Protein AF-A0A4Y8WRZ3-F1 (afdb_monomer)

Mean predicted aligned error: 22.41 Å

Sequence (131 aa):
MTGEERIHKMERNPLHPFSTPEGYFESFKDRLMARIAEEEVQVIPQKPKPLDVLRPYLYIAAAIVGLVLVLNLVPNLFDKGIESTGIELRAEDMSKDQFEQFLLDDTTEDYWGTVLLEDMDNEKNIISSSR

Solvent-accessible surface area (backbone atoms only — not comparable to full-atom values): 8567 Å² total; per-residue (Å²): 139,76,91,76,73,80,79,80,67,86,69,87,48,88,89,56,86,84,72,81,65,87,67,52,71,77,54,41,59,59,55,51,52,52,50,52,54,52,55,64,66,66,63,64,80,74,76,76,54,82,69,66,68,46,60,65,51,54,55,54,52,50,51,52,53,50,50,53,47,48,69,62,48,47,62,74,55,48,79,76,68,69,83,87,79,81,85,83,88,57,83,82,78,57,50,70,70,59,51,51,51,54,56,49,66,76,66,70,69,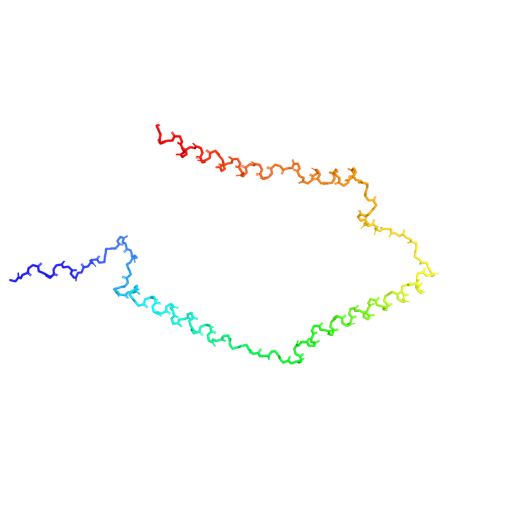75,63,70,60,55,63,54,48,58,55,57,57,56,57,54,60,64,63,63,75,76,114

Foldseek 3Di:
DDPPPPPPDPDPDVVDVDDDDPCPVVCVVVVVVVVVVVVVVVPPPPP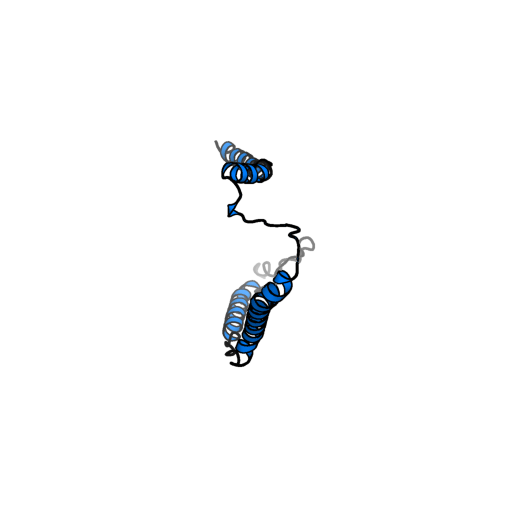PDPVVVCVVVVVVVVVVVVVVCCVVVVVVVPVVDDDDPDDDPDPVPQDPVNVVVVVCVVPPDDPVVVVVVVVVVVVVVVVVVPD

Radius of gyration: 35.41 Å; Cα contacts (8 Å, |Δi|>4): 3; chains: 1; bounding box: 54×32×111 Å

Organism: NCBI:txid28114

pLDDT: mean 70.85, std 15.0, range [41.53, 96.19]

Structure (mmCIF, N/CA/C/O backbone):
data_AF-A0A4Y8WRZ3-F1
#
_entry.id   AF-A0A4Y8WRZ3-F1
#
loop_
_atom_site.group_PDB
_atom_site.id
_atom_site.type_symbol
_atom_site.label_atom_id
_atom_site.label_alt_id
_atom_site.label_comp_id
_atom_site.label_asym_id
_atom_site.label_entity_id
_atom_site.label_seq_id
_atom_site.pdbx_PDB_ins_code
_atom_site.Cartn_x
_atom_site.Cartn_y
_atom_site.Cartn_z
_atom_site.occupancy
_atom_site.B_iso_or_equiv
_atom_site.auth_seq_id
_atom_site.auth_comp_id
_atom_site.auth_asym_id
_atom_site.auth_atom_id
_atom_site.pdbx_PDB_model_num
ATOM 1 N N . MET A 1 1 ? -17.211 3.274 69.938 1.00 41.53 1 MET A N 1
ATOM 2 C CA . MET A 1 1 ? -17.282 3.537 68.486 1.00 41.53 1 MET A CA 1
ATOM 3 C C . MET A 1 1 ? -15.919 3.189 67.919 1.00 41.53 1 MET A C 1
ATOM 5 O O . MET A 1 1 ? -14.932 3.802 68.302 1.00 41.53 1 MET A O 1
ATOM 9 N N . THR A 1 2 ? -15.869 2.059 67.222 1.00 49.47 2 THR A N 1
ATOM 10 C CA . THR A 1 2 ? -14.691 1.226 66.933 1.00 49.47 2 THR A CA 1
ATOM 11 C C . THR A 1 2 ? -13.926 1.748 65.712 1.00 49.47 2 THR A C 1
ATOM 13 O O . THR A 1 2 ? -14.534 2.245 64.772 1.00 49.47 2 THR A O 1
ATOM 16 N N . GLY A 1 3 ? -12.593 1.652 65.731 1.00 55.44 3 GLY A N 1
ATOM 17 C CA . GLY A 1 3 ? -11.663 2.263 64.767 1.00 55.44 3 GLY A CA 1
ATOM 18 C C . GLY A 1 3 ? -11.626 1.662 63.355 1.00 55.44 3 GLY A C 1
ATOM 19 O O . GLY A 1 3 ? -10.593 1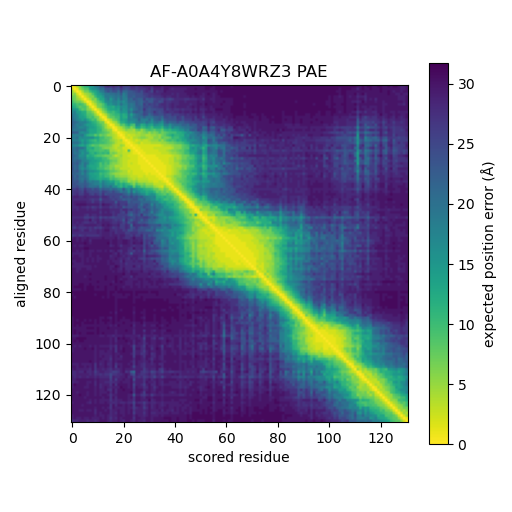.763 62.699 1.00 55.44 3 GLY A O 1
ATOM 20 N N . GLU A 1 4 ? -12.717 1.062 62.883 1.00 57.06 4 GLU A N 1
ATOM 21 C CA . GLU A 1 4 ? -12.784 0.336 61.603 1.00 57.06 4 GLU A CA 1
ATOM 22 C C . GLU A 1 4 ? -13.318 1.185 60.433 1.00 57.06 4 GLU A C 1
ATOM 24 O O . GLU A 1 4 ? -13.252 0.770 59.283 1.00 57.06 4 GLU A O 1
ATOM 29 N N . GLU A 1 5 ? -13.764 2.421 60.677 1.00 57.84 5 GLU A N 1
ATOM 30 C CA . GLU A 1 5 ? -14.276 3.318 59.622 1.00 57.84 5 GLU A CA 1
ATOM 31 C C . GLU A 1 5 ? -13.186 4.088 58.852 1.00 57.84 5 GLU A C 1
ATOM 33 O O . GLU A 1 5 ? -13.471 4.833 57.915 1.00 57.84 5 GLU A O 1
ATOM 38 N N . ARG A 1 6 ? -11.911 3.947 59.235 1.00 53.97 6 ARG A N 1
ATOM 39 C CA . ARG A 1 6 ? -10.830 4.825 58.748 1.00 53.97 6 ARG A CA 1
ATOM 40 C C . ARG A 1 6 ? -10.218 4.422 57.405 1.00 53.97 6 ARG A C 1
ATOM 42 O O . ARG A 1 6 ? -9.317 5.114 56.943 1.00 53.97 6 ARG A O 1
ATOM 49 N N . ILE A 1 7 ? -10.684 3.341 56.778 1.00 58.56 7 ILE A N 1
ATOM 50 C CA . ILE A 1 7 ? -10.116 2.845 55.509 1.00 58.56 7 ILE A CA 1
ATOM 51 C C . ILE A 1 7 ? -10.960 3.246 54.287 1.00 58.56 7 ILE A C 1
ATOM 53 O O . ILE A 1 7 ? -10.588 2.948 53.160 1.00 58.56 7 ILE A O 1
ATOM 57 N N . HIS A 1 8 ? -12.074 3.965 54.465 1.00 52.66 8 HIS A N 1
ATOM 58 C CA . HIS A 1 8 ? -13.018 4.219 53.370 1.00 52.66 8 HIS A CA 1
ATOM 59 C C . HIS A 1 8 ? -13.043 5.673 52.876 1.00 52.66 8 HIS A C 1
ATOM 61 O O . HIS A 1 8 ? -14.105 6.261 52.677 1.00 52.66 8 HIS A O 1
ATOM 67 N N . LYS A 1 9 ? -11.873 6.280 52.657 1.00 55.62 9 LYS A N 1
ATOM 68 C CA . LYS A 1 9 ? -11.737 7.417 51.731 1.00 55.62 9 LYS A CA 1
ATOM 69 C C . LYS A 1 9 ? -10.262 7.700 51.482 1.00 55.62 9 LYS A C 1
ATOM 71 O O . LYS A 1 9 ? -9.629 8.421 52.245 1.00 55.62 9 LYS A O 1
ATOM 76 N N . MET A 1 10 ? -9.712 7.148 50.403 1.00 56.00 10 MET A N 1
ATOM 77 C CA . MET A 1 10 ? -8.495 7.720 49.834 1.00 56.00 10 MET A CA 1
ATOM 78 C C . MET A 1 10 ? -8.866 9.111 49.325 1.00 56.00 10 MET A C 1
ATOM 80 O O . MET A 1 10 ? -9.595 9.291 48.350 1.00 56.00 10 MET A O 1
ATOM 84 N N . GLU A 1 11 ? -8.460 10.091 50.114 1.00 57.22 11 GLU A N 1
ATOM 85 C CA . GLU A 1 11 ? -8.525 11.515 49.860 1.00 57.22 11 GLU A CA 1
ATOM 86 C C . GLU A 1 11 ? -8.067 11.792 48.421 1.00 57.22 11 GLU A C 1
ATOM 88 O O . GLU A 1 11 ? -6.966 11.400 48.033 1.00 57.22 11 GLU A O 1
ATOM 93 N N . ARG A 1 12 ? -8.932 12.412 47.599 1.00 60.50 12 ARG A N 1
ATOM 94 C CA . ARG A 1 12 ? -8.563 12.890 46.257 1.00 60.50 12 ARG A CA 1
ATOM 95 C C . ARG A 1 12 ? -7.467 13.941 46.422 1.00 60.50 12 ARG A C 1
ATOM 97 O O . ARG A 1 12 ? -7.765 15.124 46.558 1.00 60.50 12 ARG A O 1
ATOM 104 N N . ASN A 1 13 ? -6.217 13.493 46.461 1.00 57.84 13 ASN A N 1
ATOM 105 C CA . ASN A 1 13 ? -5.055 14.349 46.586 1.00 57.84 13 ASN A CA 1
ATOM 106 C C . ASN A 1 13 ? -4.888 15.118 45.260 1.00 57.84 13 ASN A C 1
ATOM 108 O O . ASN A 1 13 ? -4.666 14.480 44.228 1.00 57.84 13 ASN A O 1
ATOM 112 N N . PRO A 1 14 ? -4.990 16.460 45.246 1.00 61.78 14 PRO A N 1
ATOM 113 C CA . PRO A 1 14 ? -4.868 17.262 44.025 1.00 61.78 14 PRO A CA 1
ATOM 114 C C . PRO A 1 14 ? -3.498 17.135 43.338 1.00 61.78 14 PRO A C 1
ATOM 116 O O . PRO A 1 14 ? -3.353 17.570 42.199 1.00 61.78 14 PRO A O 1
ATOM 119 N N . LEU A 1 15 ? -2.508 16.523 43.998 1.00 60.69 15 LEU A N 1
ATOM 120 C CA . LEU A 1 15 ? -1.187 16.248 43.433 1.00 60.69 15 LEU A CA 1
ATOM 121 C C . LEU A 1 15 ? -1.169 15.050 42.467 1.00 60.69 15 LEU A C 1
ATOM 123 O O . LEU A 1 15 ? -0.297 15.012 41.607 1.00 60.69 15 LEU A O 1
ATOM 127 N N . HIS A 1 16 ? -2.121 14.110 42.552 1.00 62.09 16 HIS A N 1
ATOM 128 C CA . HIS A 1 16 ? -2.217 12.943 41.660 1.00 62.09 16 HIS A CA 1
ATOM 129 C C . HIS A 1 16 ? -3.619 12.856 41.019 1.00 62.09 16 HIS A C 1
ATOM 131 O O . HIS A 1 16 ? -4.511 12.198 41.556 1.00 62.09 16 HIS A O 1
ATOM 137 N N . PRO A 1 17 ? -3.835 13.494 39.851 1.00 73.19 17 PRO A N 1
ATOM 138 C CA . PRO A 1 17 ? -5.135 13.519 39.170 1.00 73.19 17 PRO A CA 1
ATOM 139 C C . PRO A 1 17 ? -5.518 12.187 38.499 1.00 73.19 17 PRO A C 1
ATOM 141 O O . PRO A 1 17 ? -6.637 12.051 38.007 1.00 73.19 17 PRO A O 1
ATOM 144 N N . PHE A 1 18 ? -4.620 11.199 38.482 1.00 73.50 18 PHE A N 1
ATOM 145 C CA . PHE A 1 18 ? -4.853 9.884 37.893 1.00 73.50 18 PHE A CA 1
ATOM 146 C C . PHE A 1 18 ? -5.151 8.864 38.990 1.00 73.50 18 PHE A C 1
ATOM 148 O O . PHE A 1 18 ? -4.256 8.185 39.486 1.00 73.50 18 PHE A O 1
ATOM 155 N N . SER A 1 19 ? -6.420 8.761 39.375 1.00 75.31 19 SER A N 1
ATOM 156 C CA . SER A 1 19 ? -6.902 7.639 40.179 1.00 75.31 19 SER A CA 1
ATOM 157 C C . SER A 1 19 ? -7.977 6.905 39.396 1.00 75.31 19 SER A C 1
ATOM 159 O O . SER A 1 19 ? -8.904 7.526 38.869 1.00 75.31 19 SER A O 1
ATOM 161 N N . THR A 1 20 ? -7.827 5.589 39.259 1.00 81.25 20 THR A N 1
ATOM 162 C CA . THR A 1 20 ? -8.822 4.773 38.567 1.00 81.25 20 THR A CA 1
ATOM 163 C C . THR A 1 20 ? -10.072 4.621 39.428 1.00 81.25 20 THR A C 1
ATOM 165 O O . THR A 1 20 ? -9.945 4.462 40.643 1.00 81.25 20 THR A O 1
ATOM 168 N N . PRO A 1 21 ? -11.274 4.615 38.827 1.00 84.88 21 PRO A N 1
ATOM 169 C CA . PRO A 1 21 ? -12.495 4.295 39.554 1.00 84.88 21 PRO A CA 1
ATOM 170 C C . PRO A 1 21 ? -12.404 2.935 40.257 1.00 84.88 21 PRO A C 1
ATOM 172 O O . PRO A 1 21 ? -11.767 2.004 39.755 1.00 84.88 21 PRO A O 1
ATOM 175 N N . GLU A 1 22 ? -13.074 2.820 41.402 1.00 83.69 22 GLU A N 1
ATOM 176 C CA . GLU A 1 22 ? -13.196 1.564 42.144 1.00 83.69 22 GLU A CA 1
ATOM 177 C C . GLU A 1 22 ? -13.816 0.475 41.247 1.00 83.69 22 GLU A C 1
ATOM 179 O O . GLU A 1 22 ? -14.766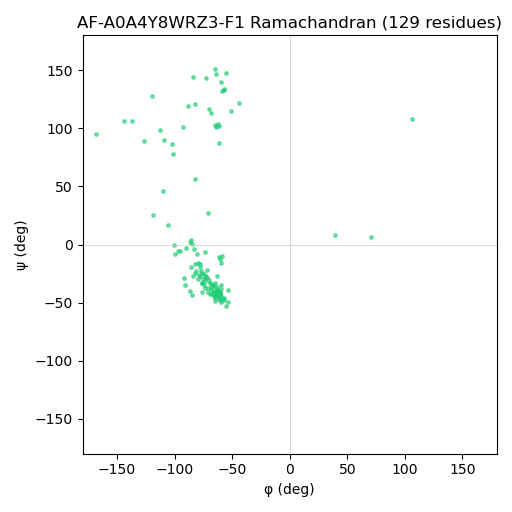 0.737 40.506 1.00 83.69 22 GLU A O 1
ATOM 184 N N . GLY A 1 23 ? -13.225 -0.724 41.229 1.00 85.75 23 GLY A N 1
ATOM 185 C CA . GLY A 1 23 ? -13.698 -1.848 40.407 1.00 85.75 23 GLY A CA 1
ATOM 186 C C . GLY A 1 23 ? -13.495 -1.717 38.883 1.00 85.75 23 GLY A C 1
ATOM 187 O O . GLY A 1 23 ? -13.956 -2.582 38.130 1.00 85.75 23 GLY A O 1
ATOM 188 N N . TYR A 1 24 ? -12.794 -0.685 38.378 1.00 88.38 24 TYR A N 1
ATOM 189 C CA . TYR A 1 24 ? -12.567 -0.507 36.928 1.00 88.38 24 TYR A CA 1
ATOM 190 C C . TYR A 1 24 ? -11.873 -1.717 36.282 1.00 88.38 24 TYR A C 1
ATOM 192 O O . TYR A 1 24 ? -12.296 -2.184 35.218 1.00 88.38 24 TYR A O 1
ATOM 200 N N . PHE A 1 25 ? -10.822 -2.222 36.935 1.00 92.62 25 PHE A N 1
ATOM 201 C CA . PHE A 1 25 ? -10.021 -3.344 36.444 1.00 92.62 25 PHE A CA 1
ATOM 202 C C . PHE A 1 25 ? -10.690 -4.704 36.655 1.00 92.62 25 PHE A C 1
ATOM 204 O O . PHE A 1 25 ? -10.466 -5.603 35.848 1.00 92.62 25 PHE A O 1
ATOM 211 N N . GLU A 1 26 ? -11.551 -4.840 37.668 1.00 90.44 26 GLU A N 1
ATOM 212 C CA . GLU A 1 26 ? -12.280 -6.085 37.952 1.00 90.44 26 GLU A CA 1
ATOM 213 C C . GLU A 1 26 ? -13.172 -6.487 36.772 1.00 90.44 26 GLU A C 1
ATOM 215 O O . GLU A 1 26 ? -13.185 -7.640 36.360 1.00 90.44 26 GLU A O 1
ATOM 220 N N . SER A 1 27 ? -13.841 -5.508 36.158 1.00 90.12 27 SER A N 1
ATOM 221 C CA . SER A 1 27 ? -14.737 -5.706 35.010 1.00 90.12 27 SER A CA 1
ATOM 222 C C . SER A 1 27 ? -14.080 -5.432 33.647 1.00 90.12 27 SER A C 1
ATOM 224 O O . SER A 1 27 ? -14.698 -5.635 32.600 1.00 90.12 27 SER A O 1
ATOM 226 N N . PHE A 1 28 ? -12.831 -4.949 33.620 1.00 93.19 28 PHE A N 1
ATOM 227 C CA . PHE A 1 28 ? -12.115 -4.635 32.376 1.00 93.19 28 PHE A CA 1
ATOM 228 C C . PHE A 1 28 ? -11.843 -5.883 31.537 1.00 93.19 28 PHE A C 1
ATOM 230 O O . PHE A 1 28 ? -12.081 -5.865 30.329 1.00 93.19 28 PHE A O 1
ATOM 237 N N . LYS A 1 29 ? -11.387 -6.963 32.180 1.00 93.00 29 LYS A N 1
ATOM 238 C CA . LYS A 1 29 ? -11.089 -8.237 31.515 1.00 93.00 29 LYS A CA 1
ATOM 239 C C . LYS A 1 29 ? -12.316 -8.773 30.775 1.00 93.00 29 LYS A C 1
ATOM 241 O O . LYS A 1 29 ? -12.208 -9.120 29.603 1.00 93.00 29 LYS A O 1
ATOM 246 N N . ASP A 1 30 ? -13.472 -8.784 31.431 1.00 93.00 30 ASP A N 1
ATOM 247 C CA . ASP A 1 30 ? -14.707 -9.319 30.852 1.00 93.00 30 ASP A CA 1
ATOM 248 C C . ASP A 1 30 ? -15.188 -8.471 29.672 1.00 93.00 30 ASP A C 1
ATOM 250 O O . ASP A 1 30 ? -15.545 -9.011 28.627 1.00 93.00 30 ASP A O 1
ATOM 254 N N . ARG A 1 31 ? -15.107 -7.136 29.784 1.00 92.19 31 ARG A N 1
ATOM 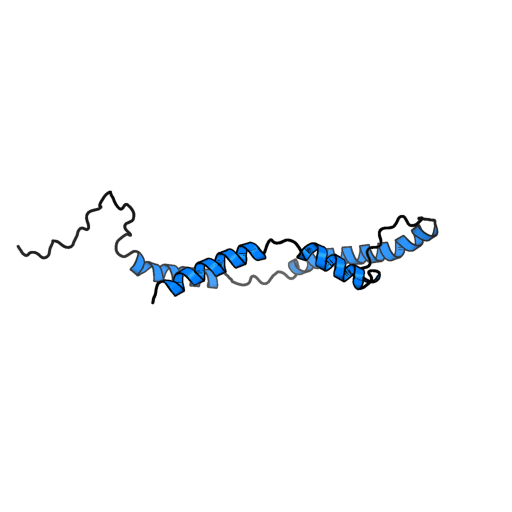255 C CA . ARG A 1 31 ? -15.410 -6.225 28.665 1.00 92.19 31 ARG A CA 1
ATOM 256 C C . ARG A 1 31 ? -14.467 -6.417 27.480 1.00 92.19 31 ARG A C 1
ATOM 258 O O . ARG A 1 31 ? -14.910 -6.325 26.339 1.00 92.19 31 ARG A O 1
ATOM 265 N N . LEU A 1 32 ? -13.177 -6.634 27.739 1.00 93.44 32 LEU A N 1
ATOM 266 C CA . LEU A 1 32 ? -12.186 -6.872 26.691 1.00 93.44 32 LEU A CA 1
ATOM 267 C C . LEU A 1 32 ? -12.484 -8.182 25.956 1.00 93.44 32 LEU A C 1
ATOM 269 O O . LEU A 1 32 ? -12.556 -8.187 24.732 1.00 93.44 32 LEU A O 1
ATOM 273 N N . MET A 1 33 ? -12.719 -9.265 26.699 1.00 92.50 33 MET A N 1
ATOM 274 C CA . MET A 1 33 ? -13.026 -10.576 26.119 1.00 92.50 33 MET A CA 1
ATOM 275 C C . MET A 1 33 ? -14.348 -10.574 25.348 1.00 92.50 33 MET A C 1
ATOM 277 O O . MET A 1 33 ? -14.421 -11.155 24.270 1.00 92.50 33 MET A O 1
ATOM 281 N N . ALA A 1 34 ? -15.367 -9.872 25.852 1.00 91.31 34 ALA A N 1
ATOM 282 C CA . ALA A 1 34 ? -16.637 -9.711 25.149 1.00 91.31 34 ALA A CA 1
ATOM 283 C C . ALA A 1 34 ? -16.464 -9.004 23.795 1.00 91.31 34 ALA A C 1
ATOM 285 O O . ALA A 1 34 ? -17.038 -9.445 22.806 1.00 91.31 34 ALA A O 1
ATOM 286 N N . ARG A 1 35 ? -15.633 -7.952 23.731 1.00 88.00 35 ARG A N 1
ATOM 287 C CA . ARG A 1 35 ? -15.351 -7.227 22.480 1.00 88.00 35 ARG A CA 1
ATOM 288 C C . ARG A 1 35 ? -14.579 -8.066 21.470 1.00 88.00 35 ARG A C 1
ATOM 290 O O . ARG A 1 35 ? -14.923 -8.035 20.298 1.00 88.00 35 ARG A O 1
ATOM 297 N N . ILE A 1 36 ? -13.572 -8.817 21.921 1.00 89.12 36 ILE A N 1
ATOM 298 C CA . ILE A 1 36 ? -12.804 -9.716 21.045 1.00 89.12 36 ILE A CA 1
ATOM 299 C C . ILE A 1 36 ? -13.740 -10.770 20.436 1.00 89.12 36 ILE A C 1
ATOM 301 O O . ILE A 1 36 ? -13.756 -10.951 19.223 1.00 89.12 36 ILE A O 1
ATOM 305 N N . ALA A 1 37 ? -14.579 -11.404 21.261 1.00 84.44 37 ALA A N 1
ATOM 306 C CA . ALA A 1 37 ? -15.547 -12.393 20.789 1.00 84.44 37 ALA A CA 1
ATOM 307 C C . ALA A 1 37 ? -16.596 -11.789 19.834 1.00 84.44 37 ALA A C 1
ATOM 309 O O . ALA A 1 37 ? -16.983 -12.422 18.856 1.00 84.44 37 ALA A O 1
ATOM 310 N N . GLU A 1 38 ? -17.054 -10.561 20.088 1.00 78.75 38 GLU A N 1
ATOM 311 C CA . GLU A 1 38 ? -17.987 -9.847 19.210 1.00 78.75 38 GLU A CA 1
ATOM 312 C C . GLU A 1 38 ? -17.353 -9.474 17.858 1.00 78.75 38 GLU A C 1
ATOM 314 O O . GLU A 1 38 ? -18.019 -9.544 16.824 1.00 78.75 38 GLU A O 1
ATOM 319 N N . GLU A 1 39 ? -16.069 -9.114 17.839 1.00 73.00 39 GLU A N 1
ATOM 320 C CA . GLU A 1 39 ? -15.326 -8.795 16.616 1.00 73.00 39 GLU A CA 1
ATOM 321 C C . GLU A 1 39 ? -15.058 -10.050 15.768 1.00 73.00 39 GLU A C 1
ATOM 323 O O . GLU A 1 39 ? -15.274 -10.021 14.556 1.00 73.00 39 GLU A O 1
ATOM 328 N N . GLU A 1 40 ? -14.712 -11.181 16.393 1.00 65.19 40 GLU A N 1
ATOM 329 C CA . GLU A 1 40 ? -14.550 -12.475 15.708 1.00 65.19 40 GLU A CA 1
ATOM 330 C C . GLU A 1 40 ? -15.861 -12.974 15.074 1.00 65.19 40 GLU A C 1
ATOM 332 O O . GLU A 1 40 ? -15.854 -13.527 13.972 1.00 65.19 40 GLU A O 1
ATOM 337 N N . VAL A 1 41 ? -17.004 -12.737 15.727 1.00 60.97 41 VAL A N 1
ATOM 338 C CA . VAL A 1 41 ? -18.331 -13.135 15.218 1.00 60.97 41 VAL A CA 1
ATOM 339 C C . VAL A 1 41 ? -18.807 -12.234 14.069 1.00 60.97 41 VAL A C 1
ATOM 341 O O . VAL A 1 41 ? -19.580 -12.680 13.218 1.00 60.97 41 VAL A O 1
ATOM 344 N N . GLN A 1 42 ? -18.328 -10.989 13.987 1.00 59.78 42 GLN A N 1
ATOM 345 C CA . GLN A 1 42 ? -18.678 -10.059 12.905 1.00 59.78 42 GLN A CA 1
ATOM 346 C C . GLN A 1 42 ? -17.891 -10.282 11.608 1.00 59.78 42 GLN A C 1
ATOM 348 O O . GLN A 1 42 ? -18.278 -9.754 10.561 1.00 59.78 42 GLN A O 1
ATOM 353 N N . VAL A 1 43 ? -16.871 -11.144 11.614 1.00 59.50 43 VAL A N 1
ATOM 354 C CA . VAL A 1 43 ? -16.232 -11.641 10.388 1.00 59.50 43 VAL A CA 1
ATOM 355 C C . VAL A 1 43 ? -17.053 -12.796 9.809 1.00 59.50 43 VAL A C 1
ATOM 357 O O . VAL A 1 43 ? -16.558 -13.899 9.597 1.00 59.50 43 VAL A O 1
ATOM 360 N N . ILE A 1 44 ? -18.338 -12.569 9.526 1.00 60.97 44 ILE A N 1
ATOM 361 C CA . ILE A 1 44 ? -19.063 -13.465 8.623 1.00 60.97 44 ILE A CA 1
ATOM 362 C C . ILE A 1 44 ? -18.441 -13.223 7.244 1.00 60.97 44 ILE A C 1
ATOM 364 O O . ILE A 1 44 ? -18.585 -12.114 6.716 1.00 60.97 44 ILE A O 1
ATOM 368 N N . PRO A 1 45 ? -17.738 -14.199 6.639 1.00 61.28 45 PRO A N 1
ATOM 369 C CA . PRO A 1 45 ? -17.173 -14.015 5.317 1.00 61.28 45 PRO A CA 1
ATOM 370 C C . PRO A 1 45 ? -18.338 -13.838 4.348 1.00 61.28 45 PRO A C 1
ATOM 372 O O . PRO A 1 45 ? -19.003 -14.800 3.955 1.00 61.28 45 PRO A O 1
ATOM 375 N N . GLN A 1 46 ? -18.623 -12.593 3.969 1.00 63.47 46 GLN A N 1
ATOM 376 C CA . GLN A 1 46 ? -19.515 -12.331 2.856 1.00 63.47 46 GLN A CA 1
ATOM 377 C C . GLN A 1 46 ? -18.839 -12.933 1.634 1.00 63.47 46 GLN A C 1
ATOM 379 O O . GLN A 1 46 ? -17.839 -12.409 1.145 1.00 63.47 46 GLN A O 1
ATOM 384 N N . LYS A 1 47 ? -19.344 -14.089 1.191 1.00 66.12 47 LYS A N 1
ATOM 385 C CA . LYS A 1 47 ? -18.853 -14.771 -0.003 1.00 66.12 47 LYS A CA 1
ATOM 386 C C . LYS A 1 47 ? -18.829 -13.730 -1.126 1.00 66.12 47 LYS A C 1
ATOM 388 O O . LYS A 1 47 ? -19.904 -13.224 -1.469 1.00 66.12 47 LYS A O 1
ATOM 393 N N . PRO A 1 48 ? -17.647 -13.365 -1.659 1.00 68.50 48 PRO A N 1
ATOM 394 C CA . PRO A 1 48 ? -17.574 -12.346 -2.690 1.00 68.50 48 PRO A CA 1
ATOM 395 C C . PRO A 1 48 ? -18.462 -12.795 -3.845 1.00 68.50 48 PRO A C 1
ATOM 397 O O . PRO A 1 48 ? -18.466 -13.973 -4.227 1.00 68.50 48 PRO A O 1
ATOM 400 N N . LYS A 1 49 ? -19.280 -11.877 -4.363 1.00 80.75 49 LYS A N 1
ATOM 401 C CA . LYS A 1 49 ? -20.150 -12.194 -5.493 1.00 80.75 49 LYS A CA 1
ATOM 402 C C . LYS A 1 49 ? -19.240 -12.623 -6.651 1.00 80.75 49 LYS A C 1
ATOM 404 O O . LYS A 1 49 ? -18.214 -11.983 -6.871 1.00 80.75 49 LYS A O 1
ATOM 409 N N . PRO A 1 50 ? -19.596 -13.650 -7.439 1.00 76.81 50 PRO A N 1
ATOM 410 C CA . PRO A 1 50 ? -18.769 -14.091 -8.569 1.00 76.81 50 PRO A CA 1
ATOM 411 C C . PRO A 1 50 ? -18.565 -12.995 -9.638 1.00 76.81 50 PRO A C 1
ATOM 413 O O . PRO A 1 50 ? -17.701 -13.116 -10.495 1.00 76.81 50 PRO A O 1
ATOM 416 N N . LEU A 1 51 ? -19.328 -11.899 -9.578 1.00 72.25 51 LEU A N 1
ATOM 417 C CA . LEU A 1 51 ? -19.130 -10.705 -10.403 1.00 72.25 51 LEU A CA 1
ATOM 418 C C . LEU A 1 51 ? -18.001 -9.790 -9.894 1.00 72.25 51 LEU A C 1
ATOM 420 O O . LEU A 1 51 ? -17.395 -9.074 -10.688 1.00 72.25 51 LEU A O 1
ATOM 424 N N . ASP A 1 52 ? -17.681 -9.814 -8.598 1.00 80.81 52 ASP A N 1
ATOM 425 C CA . ASP A 1 52 ? -16.626 -8.975 -8.015 1.00 80.81 52 ASP A CA 1
ATOM 426 C C . ASP A 1 52 ? -15.224 -9.513 -8.333 1.00 80.81 52 ASP A C 1
ATOM 428 O O . ASP A 1 52 ? -14.279 -8.734 -8.442 1.00 80.81 52 ASP A O 1
ATOM 432 N N . VAL A 1 53 ? -15.102 -10.819 -8.601 1.00 76.56 53 VAL A N 1
ATOM 433 C CA . VAL A 1 53 ? -13.842 -11.446 -9.039 1.00 76.56 53 VAL A CA 1
ATOM 434 C C . VAL A 1 53 ? -13.519 -11.205 -10.518 1.00 76.56 53 VAL A C 1
ATOM 436 O O . VAL A 1 53 ? -12.371 -11.356 -10.924 1.00 76.56 53 VAL A O 1
ATOM 439 N N . LEU A 1 54 ? -14.498 -10.789 -11.332 1.00 83.81 54 LEU A N 1
ATOM 440 C CA . LEU A 1 54 ? -14.288 -10.525 -12.762 1.00 83.81 54 LEU A CA 1
ATOM 441 C C . LEU A 1 54 ? -13.698 -9.129 -13.026 1.00 83.81 54 LEU A C 1
ATOM 443 O O . LEU A 1 54 ? -13.026 -8.920 -14.036 1.00 83.81 54 LEU A O 1
ATOM 447 N N . ARG A 1 55 ? -13.905 -8.180 -12.101 1.00 83.75 55 ARG A N 1
ATOM 448 C CA . ARG A 1 55 ? -13.400 -6.799 -12.197 1.00 83.75 55 ARG A CA 1
ATOM 449 C C . ARG A 1 55 ? -11.882 -6.721 -12.441 1.00 83.75 55 ARG A C 1
ATOM 451 O O . ARG A 1 55 ? -11.494 -6.027 -13.378 1.00 83.75 55 ARG A O 1
ATOM 458 N N . PRO A 1 56 ? -11.018 -7.428 -11.683 1.00 87.50 56 PRO A N 1
ATOM 459 C CA . PRO A 1 56 ? -9.579 -7.409 -11.952 1.00 87.50 56 PRO A CA 1
ATOM 460 C C . PRO A 1 56 ? -9.200 -8.133 -13.253 1.00 87.50 56 PRO A C 1
ATOM 462 O O . PRO A 1 56 ? -8.277 -7.706 -13.945 1.00 87.50 56 PRO A O 1
ATOM 465 N N . TYR A 1 57 ? -9.924 -9.191 -13.632 1.00 91.62 57 TYR A N 1
ATOM 466 C CA . TYR A 1 57 ? -9.619 -9.961 -14.843 1.00 91.62 57 TYR A CA 1
ATOM 467 C C . TYR A 1 57 ? -9.808 -9.137 -16.125 1.00 91.62 57 TYR A C 1
ATOM 469 O O . TYR A 1 57 ? -9.048 -9.293 -17.077 1.00 91.62 57 TYR A O 1
ATOM 477 N N . LEU A 1 58 ? -10.770 -8.208 -16.133 1.00 92.69 58 LEU A N 1
ATOM 478 C CA . LEU A 1 58 ? -11.004 -7.300 -17.260 1.00 92.69 58 LEU A CA 1
ATOM 479 C C . LEU A 1 58 ? -9.780 -6.414 -17.550 1.00 92.69 58 LEU A C 1
ATOM 481 O O . LEU A 1 58 ? -9.398 -6.265 -18.710 1.00 92.69 58 LEU A O 1
ATOM 485 N N . TYR A 1 59 ? -9.126 -5.878 -16.514 1.00 93.94 59 TYR A N 1
ATOM 486 C CA . TYR A 1 59 ? -7.913 -5.067 -16.675 1.00 93.94 59 TYR A CA 1
ATOM 487 C C . TYR A 1 59 ? -6.746 -5.891 -17.231 1.00 93.94 59 TYR A C 1
ATOM 489 O O . TYR A 1 59 ? -6.077 -5.462 -18.168 1.00 93.94 59 TYR A O 1
ATOM 497 N N . ILE A 1 60 ? -6.544 -7.103 -16.703 1.00 95.00 60 ILE A N 1
ATOM 498 C CA . ILE A 1 60 ? -5.495 -8.015 -17.182 1.00 95.00 60 ILE A CA 1
ATOM 499 C C . ILE A 1 60 ? -5.743 -8.386 -18.650 1.00 95.00 60 ILE A C 1
ATOM 501 O O . ILE A 1 60 ? -4.818 -8.334 -19.458 1.00 95.00 60 ILE A O 1
ATOM 505 N N . ALA A 1 61 ? -6.989 -8.695 -19.021 1.00 96.00 61 ALA A N 1
ATOM 506 C CA . ALA A 1 61 ? -7.355 -8.981 -20.405 1.00 96.00 61 ALA A CA 1
ATOM 507 C C . ALA A 1 61 ? -7.061 -7.787 -21.331 1.00 96.00 61 ALA A C 1
ATOM 509 O O . ALA A 1 61 ? -6.466 -7.973 -22.392 1.00 96.00 61 ALA A O 1
ATOM 510 N N . ALA A 1 62 ? -7.405 -6.562 -20.919 1.00 95.25 62 ALA A N 1
ATOM 511 C CA . ALA A 1 62 ? -7.091 -5.351 -21.678 1.00 95.25 62 ALA A CA 1
ATOM 512 C C . ALA A 1 62 ? -5.574 -5.130 -21.826 1.00 95.25 62 ALA A C 1
ATOM 514 O O . ALA A 1 62 ? -5.113 -4.792 -22.916 1.00 95.25 62 ALA A O 1
ATOM 515 N N . ALA A 1 63 ? -4.794 -5.375 -20.769 1.00 95.19 63 ALA A N 1
ATOM 516 C CA . ALA A 1 63 ? -3.337 -5.261 -20.801 1.00 95.19 63 ALA A CA 1
ATOM 517 C C . ALA A 1 63 ? -2.699 -6.283 -21.756 1.00 95.19 63 ALA A C 1
ATOM 519 O O . ALA A 1 63 ? -1.829 -5.922 -22.545 1.00 95.19 63 ALA A O 1
ATOM 520 N N . ILE A 1 64 ? -3.164 -7.538 -21.740 1.00 95.81 64 ILE A N 1
ATOM 521 C CA . ILE A 1 64 ? -2.685 -8.591 -22.648 1.00 95.81 64 ILE A CA 1
ATOM 522 C C . ILE A 1 64 ? -3.035 -8.253 -24.099 1.00 95.81 64 ILE A C 1
ATOM 524 O O . ILE A 1 64 ? -2.175 -8.346 -24.971 1.00 95.81 64 ILE A O 1
ATOM 528 N N . VAL A 1 65 ? -4.272 -7.824 -24.371 1.00 96.19 65 VAL A N 1
ATOM 529 C CA . VAL A 1 65 ? -4.684 -7.405 -25.721 1.00 96.19 65 VAL A CA 1
ATOM 530 C C . VAL A 1 65 ? -3.857 -6.209 -26.193 1.00 96.19 65 VAL A C 1
ATOM 532 O O . VAL A 1 65 ? -3.383 -6.214 -27.326 1.00 96.19 65 VAL A O 1
ATOM 535 N N . GLY A 1 66 ? -3.629 -5.221 -25.324 1.00 94.56 66 GLY A N 1
ATOM 536 C CA . GLY A 1 66 ? -2.753 -4.085 -25.601 1.00 94.56 66 GLY A CA 1
ATOM 537 C C . GLY A 1 66 ? 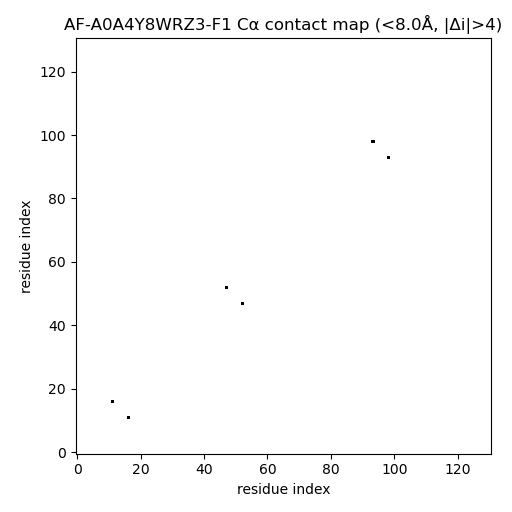-1.323 -4.519 -25.924 1.00 94.56 66 GLY A C 1
ATOM 538 O O . GLY A 1 66 ? -0.777 -4.090 -26.934 1.00 94.56 66 GLY A O 1
ATOM 539 N N . LEU A 1 67 ? -0.742 -5.425 -25.134 1.00 94.38 67 LEU A N 1
ATOM 540 C CA . LEU A 1 67 ? 0.600 -5.962 -25.365 1.00 94.38 67 LEU A CA 1
ATOM 541 C C . LEU A 1 67 ? 0.694 -6.705 -26.703 1.00 94.38 67 LEU A C 1
ATOM 543 O O . LEU A 1 67 ? 1.610 -6.454 -27.481 1.00 94.38 67 LEU A O 1
ATOM 547 N N . VAL A 1 68 ? -0.264 -7.586 -27.002 1.00 93.56 68 VAL A N 1
ATOM 548 C CA . VAL A 1 68 ? -0.306 -8.324 -28.273 1.00 93.56 68 VAL A CA 1
ATOM 549 C C . VAL A 1 68 ? -0.458 -7.362 -29.450 1.00 93.56 68 VAL A C 1
ATOM 551 O O . VAL A 1 68 ? 0.219 -7.532 -30.463 1.00 93.56 68 VAL A O 1
ATOM 554 N N . LEU A 1 69 ? -1.297 -6.333 -29.320 1.00 92.25 69 LEU A N 1
ATOM 555 C CA . LEU A 1 69 ? -1.465 -5.306 -30.344 1.00 92.25 69 LEU A CA 1
ATOM 556 C C . LEU A 1 69 ? -0.168 -4.525 -30.553 1.00 92.25 69 LEU A C 1
ATOM 558 O O . LEU A 1 69 ? 0.230 -4.352 -31.697 1.00 92.25 69 LEU A O 1
ATOM 562 N N . VAL A 1 70 ? 0.525 -4.121 -29.487 1.00 88.88 70 VAL A N 1
ATOM 563 C CA . VAL A 1 70 ? 1.831 -3.448 -29.573 1.00 88.88 70 VAL A CA 1
ATOM 564 C C . VAL A 1 70 ? 2.850 -4.349 -30.273 1.00 88.88 70 VAL A C 1
ATOM 566 O O . VAL A 1 70 ? 3.446 -3.917 -31.252 1.00 88.88 70 VA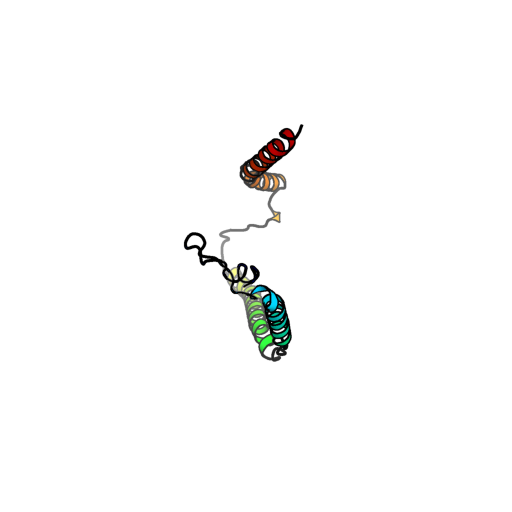L A O 1
ATOM 569 N N . LEU A 1 71 ? 2.985 -5.618 -29.878 1.00 86.94 71 LEU A N 1
ATOM 570 C CA . LEU A 1 71 ? 3.919 -6.561 -30.511 1.00 86.94 71 LEU A CA 1
ATOM 571 C C . LEU A 1 71 ? 3.599 -6.849 -31.987 1.00 86.94 71 LEU A C 1
ATOM 573 O O . LEU A 1 71 ? 4.507 -7.169 -32.744 1.00 86.94 71 LEU A O 1
ATOM 577 N N . ASN A 1 72 ? 2.337 -6.725 -32.409 1.00 86.19 72 ASN A N 1
ATOM 578 C CA . ASN A 1 72 ? 1.937 -6.904 -33.810 1.00 86.19 72 ASN A CA 1
ATOM 579 C C . ASN A 1 72 ? 1.950 -5.595 -34.625 1.00 86.19 72 ASN A C 1
ATOM 581 O O . ASN A 1 72 ? 2.149 -5.627 -35.838 1.00 86.19 72 ASN A O 1
ATOM 585 N N . LEU A 1 73 ? 1.734 -4.437 -33.998 1.00 81.31 73 LEU A N 1
ATOM 586 C CA . LEU A 1 73 ? 1.666 -3.131 -34.662 1.00 81.31 73 LEU A CA 1
ATOM 587 C C . LEU A 1 73 ? 3.056 -2.500 -34.812 1.00 81.31 73 LEU A C 1
ATOM 589 O O . LEU A 1 73 ? 3.364 -1.949 -35.864 1.00 81.31 73 LEU A O 1
ATOM 593 N N . VAL A 1 74 ? 3.904 -2.620 -33.787 1.00 77.06 74 VAL A N 1
ATOM 594 C CA . VAL A 1 74 ? 5.281 -2.101 -33.748 1.00 77.06 74 VAL A CA 1
ATOM 595 C C . VAL A 1 74 ? 6.133 -2.603 -34.920 1.00 77.06 74 VAL A C 1
ATOM 597 O O . VAL A 1 74 ? 6.638 -1.753 -35.645 1.00 77.06 74 VAL A O 1
ATOM 600 N N . PRO A 1 75 ? 6.264 -3.909 -35.221 1.00 74.94 75 PRO A N 1
ATOM 601 C CA . PRO A 1 75 ? 7.095 -4.350 -36.347 1.00 74.94 75 PRO A CA 1
ATOM 602 C C . PRO A 1 75 ? 6.621 -3.781 -37.696 1.00 74.94 75 PRO A C 1
ATOM 604 O O . PRO A 1 75 ? 7.441 -3.374 -38.511 1.00 74.94 75 PRO A O 1
ATOM 607 N N . ASN A 1 76 ? 5.305 -3.623 -37.889 1.00 70.94 76 ASN A N 1
ATOM 608 C CA . ASN A 1 76 ? 4.738 -3.020 -39.102 1.00 70.94 76 ASN A CA 1
ATOM 609 C C . ASN A 1 76 ? 4.971 -1.496 -39.210 1.00 70.94 76 ASN A C 1
ATOM 611 O O . ASN A 1 76 ? 4.893 -0.941 -40.307 1.00 70.94 76 ASN A O 1
ATOM 615 N N . LEU A 1 77 ? 5.232 -0.809 -38.092 1.00 63.88 77 LEU A N 1
ATOM 616 C CA . LEU A 1 77 ? 5.569 0.620 -38.047 1.00 63.88 77 LEU A CA 1
ATOM 617 C C . LEU A 1 77 ? 7.087 0.861 -38.129 1.00 63.88 77 LEU A C 1
ATOM 619 O O . LEU A 1 77 ? 7.517 1.833 -38.746 1.00 63.88 77 LEU A O 1
ATOM 623 N N . PHE A 1 78 ? 7.895 -0.030 -37.547 1.00 60.06 78 PHE A N 1
ATOM 624 C CA . PHE A 1 78 ? 9.355 0.086 -37.474 1.00 60.06 78 PHE A CA 1
ATOM 625 C C . PHE A 1 78 ? 10.078 -0.357 -38.756 1.00 60.06 78 PHE A C 1
ATOM 627 O O . PHE A 1 78 ? 11.152 0.176 -39.035 1.00 60.06 78 PHE A O 1
ATOM 634 N N . ASP A 1 79 ? 9.473 -1.205 -39.601 1.00 61.53 79 ASP A N 1
ATOM 635 C CA . ASP A 1 79 ? 9.995 -1.501 -40.953 1.00 61.53 79 ASP A CA 1
ATOM 636 C C . ASP A 1 79 ? 10.098 -0.243 -41.845 1.00 61.53 79 ASP A C 1
ATOM 638 O O . ASP A 1 79 ? 10.797 -0.246 -42.859 1.00 61.53 79 ASP A O 1
ATOM 642 N N . LYS A 1 80 ? 9.431 0.862 -41.471 1.00 57.84 80 LYS A N 1
ATOM 643 C CA . LYS A 1 80 ? 9.513 2.160 -42.167 1.00 57.84 80 LYS A CA 1
ATOM 644 C C . LYS A 1 80 ? 10.332 3.238 -41.451 1.00 57.84 80 LYS A C 1
ATOM 646 O O . LYS A 1 80 ? 10.293 4.393 -41.868 1.00 57.84 80 LYS A O 1
ATOM 651 N N . GLY A 1 81 ? 11.164 2.850 -40.489 1.00 59.34 81 GLY A N 1
ATOM 652 C CA . GLY A 1 81 ? 12.258 3.683 -39.999 1.00 59.34 81 GLY A CA 1
ATOM 653 C C . GLY A 1 81 ? 11.999 4.287 -38.629 1.00 59.34 81 GLY A C 1
ATOM 654 O O . GLY A 1 81 ? 11.242 5.243 -38.491 1.00 59.34 81 GLY A O 1
ATOM 655 N N . ILE A 1 82 ? 12.712 3.763 -37.636 1.00 50.72 82 ILE A N 1
ATOM 656 C CA . ILE A 1 82 ? 13.091 4.494 -36.428 1.00 50.72 82 ILE A CA 1
ATOM 657 C C . ILE A 1 82 ? 14.555 4.132 -36.163 1.00 50.72 82 ILE A C 1
ATOM 659 O O . ILE A 1 82 ? 14.867 2.999 -35.799 1.00 50.72 82 ILE A O 1
ATOM 663 N N . GLU A 1 83 ? 15.458 5.081 -36.425 1.00 54.12 83 GLU A N 1
ATOM 664 C CA . GLU A 1 83 ? 16.851 4.998 -35.983 1.00 54.12 83 GLU A CA 1
ATOM 665 C C . GLU A 1 83 ? 16.883 4.893 -34.454 1.00 54.12 83 GLU A C 1
ATOM 667 O O . GLU A 1 83 ? 16.199 5.630 -33.745 1.00 54.12 83 GLU A O 1
ATOM 672 N N . SER A 1 84 ? 17.666 3.937 -33.958 1.00 54.06 84 SER A N 1
ATOM 673 C CA . SER A 1 84 ? 17.844 3.646 -32.539 1.00 54.06 84 SER A CA 1
ATOM 674 C C . SER A 1 84 ? 18.433 4.852 -31.799 1.00 54.06 84 SER A C 1
ATOM 676 O O . SER A 1 84 ? 19.636 5.101 -31.849 1.00 54.06 84 SER A O 1
ATOM 678 N N . THR A 1 85 ? 17.600 5.600 -31.078 1.00 46.53 85 THR A N 1
ATOM 679 C CA . THR A 1 85 ? 18.052 6.409 -29.941 1.00 46.53 85 THR A CA 1
ATOM 680 C C . THR A 1 85 ? 17.888 5.562 -28.690 1.00 46.53 85 THR A C 1
ATOM 682 O O . THR A 1 85 ? 16.772 5.349 -28.213 1.00 46.53 85 THR A O 1
ATOM 685 N N . GLY A 1 86 ? 19.009 5.010 -28.228 1.00 53.16 86 GLY A N 1
ATOM 686 C CA . GLY A 1 86 ? 19.063 4.034 -27.151 1.00 53.16 86 GLY A CA 1
ATOM 687 C C . GLY A 1 86 ? 18.587 4.555 -25.799 1.00 53.16 86 GLY A C 1
ATOM 688 O O . GLY A 1 86 ? 18.820 5.709 -25.461 1.00 53.16 86 GLY A O 1
ATOM 689 N N . ILE A 1 87 ? 17.984 3.644 -25.033 1.00 51.66 87 ILE A N 1
ATOM 690 C CA . ILE A 1 87 ? 18.393 3.287 -23.667 1.00 51.66 87 ILE A CA 1
ATOM 691 C C . ILE A 1 87 ? 18.133 1.779 -23.533 1.00 51.66 87 ILE A C 1
ATOM 693 O O . ILE A 1 87 ? 16.988 1.341 -23.457 1.00 51.66 87 ILE A O 1
ATOM 697 N N . GLU A 1 88 ? 19.201 0.985 -23.537 1.00 50.59 88 GLU A N 1
ATOM 698 C CA . GLU A 1 88 ? 19.181 -0.455 -23.282 1.00 50.59 88 GLU A CA 1
ATOM 69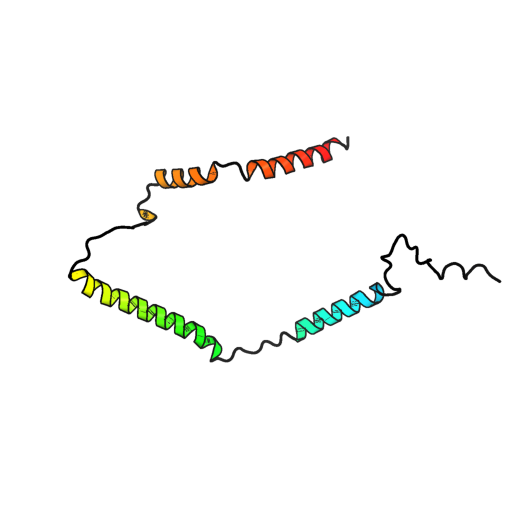9 C C . GLU A 1 88 ? 19.919 -0.683 -21.956 1.00 50.59 88 GLU A C 1
ATOM 701 O O . GLU A 1 88 ? 21.142 -0.654 -21.898 1.00 50.59 88 GLU A O 1
ATOM 706 N N . LEU A 1 89 ? 19.175 -0.827 -20.857 1.00 54.72 89 LEU A N 1
ATOM 707 C CA . LEU A 1 89 ? 19.719 -1.274 -19.572 1.00 54.72 89 LEU A CA 1
ATOM 708 C C . LEU A 1 89 ? 19.356 -2.747 -19.402 1.00 54.72 89 LEU A C 1
ATOM 710 O O . LEU A 1 89 ? 18.402 -3.100 -18.707 1.00 54.72 89 LEU A O 1
ATOM 714 N N . ARG A 1 90 ? 20.096 -3.617 -20.090 1.00 57.72 90 ARG A N 1
ATOM 715 C CA . ARG A 1 90 ? 20.076 -5.055 -19.817 1.00 57.72 90 ARG A CA 1
ATOM 716 C C . ARG A 1 90 ? 21.124 -5.329 -18.748 1.00 57.72 90 ARG A C 1
ATOM 718 O O . ARG A 1 90 ? 22.308 -5.113 -18.969 1.00 57.72 90 ARG A O 1
ATOM 725 N N . ALA A 1 91 ? 20.686 -5.853 -17.606 1.00 56.31 91 ALA A N 1
ATOM 726 C CA . ALA A 1 91 ? 21.566 -6.310 -16.525 1.00 56.31 91 ALA A CA 1
ATOM 727 C C . ALA A 1 91 ? 22.554 -7.418 -16.961 1.00 56.31 91 ALA A C 1
ATOM 729 O O . ALA A 1 91 ? 23.457 -7.769 -16.215 1.00 56.31 91 ALA A O 1
ATOM 730 N N . GLU A 1 92 ? 22.375 -7.967 -18.162 1.00 60.59 92 GLU A N 1
ATOM 731 C CA . GLU A 1 92 ? 23.175 -9.050 -18.730 1.00 60.59 92 GLU A CA 1
ATOM 732 C C . GLU A 1 92 ? 24.447 -8.558 -19.450 1.00 60.59 92 GLU A C 1
ATOM 734 O O . GLU A 1 92 ? 25.390 -9.329 -19.589 1.00 60.59 92 GLU A O 1
ATOM 739 N N . ASP A 1 93 ? 24.518 -7.274 -19.833 1.00 65.25 93 ASP A N 1
ATOM 740 C CA . ASP A 1 93 ? 25.694 -6.676 -20.499 1.00 65.25 93 ASP A CA 1
ATOM 741 C C . ASP A 1 93 ? 26.727 -6.085 -19.519 1.00 65.25 93 ASP A C 1
ATOM 743 O O . ASP A 1 93 ? 27.791 -5.611 -19.926 1.00 65.25 93 ASP A O 1
ATOM 747 N N . MET A 1 94 ? 26.447 -6.103 -18.211 1.00 63.72 94 MET A N 1
ATOM 748 C CA . MET A 1 94 ? 27.371 -5.603 -17.192 1.00 63.72 94 MET A CA 1
ATOM 749 C C . MET A 1 94 ? 28.414 -6.677 -16.861 1.00 63.72 94 MET A C 1
ATOM 751 O O . MET A 1 94 ? 28.073 -7.779 -16.432 1.00 63.72 94 MET A O 1
ATOM 755 N N . SER A 1 95 ? 29.705 -6.372 -17.045 1.00 78.38 95 SER A N 1
ATOM 756 C CA . SER A 1 95 ? 30.763 -7.297 -16.627 1.00 78.38 95 SER A CA 1
ATOM 757 C C . SER A 1 95 ? 30.757 -7.458 -15.105 1.00 78.38 95 SER A C 1
ATOM 759 O O . SER A 1 95 ? 30.381 -6.545 -14.369 1.00 78.38 95 SER A O 1
ATOM 761 N N . LYS A 1 96 ? 31.193 -8.623 -14.613 1.00 78.81 96 LYS A N 1
ATOM 762 C CA . LYS A 1 96 ? 31.212 -8.915 -13.173 1.00 78.81 96 LYS A CA 1
ATOM 763 C C . LYS A 1 96 ? 31.960 -7.839 -12.378 1.00 78.81 96 LYS A C 1
ATOM 765 O O . LYS A 1 96 ? 31.490 -7.435 -11.326 1.00 78.81 96 LYS A O 1
ATOM 770 N N . ASP A 1 97 ? 33.060 -7.332 -12.923 1.00 77.19 97 ASP A N 1
ATOM 771 C CA . ASP A 1 97 ? 33.866 -6.294 -12.277 1.00 77.19 97 ASP A CA 1
ATOM 772 C C . ASP A 1 97 ? 33.109 -4.958 -12.167 1.00 77.19 97 ASP A C 1
ATOM 774 O O . ASP A 1 97 ? 33.236 -4.261 -11.167 1.00 77.19 97 ASP A O 1
ATOM 778 N N . GLN A 1 98 ? 32.270 -4.623 -13.155 1.00 75.62 98 GLN A N 1
ATOM 779 C CA . GLN A 1 98 ? 31.414 -3.427 -13.133 1.00 75.62 98 GLN A CA 1
ATOM 780 C C . GLN A 1 98 ? 30.270 -3.573 -12.120 1.00 75.62 98 GLN A C 1
ATOM 782 O O . GLN A 1 98 ? 29.927 -2.619 -11.428 1.00 75.62 98 GLN A O 1
ATOM 787 N N . PHE A 1 99 ? 29.708 -4.777 -11.996 1.00 81.94 99 PHE A N 1
ATOM 788 C CA . PHE A 1 99 ? 28.666 -5.075 -11.015 1.00 81.94 99 PHE A CA 1
ATOM 789 C C . PHE A 1 99 ? 29.206 -5.065 -9.580 1.00 81.94 99 PHE A C 1
ATOM 791 O O . PHE A 1 99 ? 28.583 -4.495 -8.690 1.00 81.94 99 PHE A O 1
ATOM 798 N N . GLU A 1 100 ? 30.388 -5.643 -9.359 1.00 78.44 100 GLU A N 1
ATOM 799 C CA . GLU A 1 100 ? 31.081 -5.591 -8.067 1.00 78.44 100 GLU A CA 1
ATOM 800 C C . GLU A 1 100 ? 31.390 -4.137 -7.685 1.00 78.44 100 GLU A C 1
ATOM 802 O O . GLU A 1 100 ? 31.142 -3.731 -6.555 1.00 78.44 100 GLU A O 1
ATOM 807 N N . GLN A 1 101 ? 31.844 -3.313 -8.633 1.00 78.62 101 GLN A N 1
ATOM 808 C CA . GLN A 1 101 ? 32.110 -1.895 -8.386 1.00 78.62 101 GLN A CA 1
ATOM 809 C C . GLN A 1 101 ? 30.832 -1.096 -8.072 1.00 78.62 101 GLN A C 1
ATOM 811 O O . GLN A 1 101 ? 30.864 -0.231 -7.204 1.00 78.62 101 GLN A O 1
ATOM 816 N N . PHE A 1 102 ? 29.704 -1.431 -8.705 1.00 80.25 102 PHE A N 1
ATOM 817 C CA . PHE A 1 102 ? 28.384 -0.866 -8.399 1.00 80.25 102 PHE A CA 1
ATOM 818 C C . PHE A 1 102 ? 27.885 -1.248 -6.995 1.00 80.25 102 PHE A C 1
ATOM 820 O O . PHE A 1 102 ? 27.348 -0.407 -6.280 1.00 80.25 102 PHE A O 1
ATOM 827 N N . LEU A 1 103 ? 28.091 -2.501 -6.574 1.00 78.88 103 LEU A N 1
ATOM 828 C CA . LEU A 1 103 ? 27.760 -2.943 -5.214 1.00 78.88 103 LEU A CA 1
ATOM 829 C C . LEU A 1 103 ? 28.664 -2.298 -4.155 1.00 78.88 103 LEU A C 1
ATOM 831 O O . LEU A 1 103 ? 28.220 -2.048 -3.036 1.00 78.88 103 LEU A O 1
ATOM 835 N N . LEU A 1 104 ? 29.931 -2.046 -4.483 1.00 77.38 104 LEU A N 1
ATOM 836 C CA . LEU A 1 104 ? 30.876 -1.405 -3.570 1.00 77.38 104 LEU A CA 1
ATOM 837 C C . LEU A 1 104 ? 30.606 0.097 -3.403 1.00 77.38 104 LEU A C 1
ATOM 839 O O . LEU A 1 104 ? 30.820 0.608 -2.313 1.00 77.38 104 LEU A O 1
ATOM 843 N N . ASP A 1 105 ? 30.086 0.776 -4.428 1.00 70.12 105 ASP A N 1
ATOM 844 C CA . ASP A 1 105 ? 29.759 2.211 -4.389 1.00 70.12 105 ASP A CA 1
ATOM 845 C C . ASP A 1 105 ? 28.644 2.537 -3.370 1.00 70.12 105 ASP A C 1
ATOM 847 O O . ASP A 1 105 ? 28.760 3.484 -2.598 1.00 70.12 105 ASP A O 1
ATOM 851 N N . ASP A 1 106 ? 27.604 1.695 -3.289 1.00 62.69 106 ASP A N 1
ATOM 852 C CA . ASP A 1 106 ? 26.463 1.877 -2.366 1.00 62.69 106 ASP A CA 1
ATOM 853 C C . ASP A 1 106 ? 26.747 1.362 -0.939 1.00 62.69 106 ASP A C 1
ATOM 855 O O . ASP A 1 106 ? 26.048 1.693 0.017 1.00 62.69 106 ASP A O 1
ATOM 859 N N . THR A 1 107 ? 27.786 0.536 -0.764 1.00 62.25 107 THR A N 1
ATOM 860 C CA . THR A 1 107 ? 28.091 -0.101 0.531 1.00 62.25 107 THR A CA 1
ATOM 861 C C . THR A 1 107 ? 29.201 0.583 1.322 1.00 62.25 107 THR A C 1
ATOM 863 O O . THR A 1 107 ? 29.402 0.238 2.489 1.00 62.25 107 THR A O 1
ATOM 866 N N . THR A 1 108 ? 29.902 1.566 0.746 1.00 61.56 108 THR A N 1
ATOM 867 C CA . THR A 1 108 ? 31.024 2.243 1.419 1.00 61.56 108 THR A CA 1
ATOM 868 C C . THR A 1 108 ? 30.665 3.432 2.309 1.00 61.56 108 THR A C 1
ATOM 870 O O . THR A 1 108 ? 31.576 3.999 2.903 1.00 61.56 108 THR A O 1
ATOM 873 N N . GLU A 1 109 ? 29.395 3.796 2.495 1.00 58.84 109 GLU A N 1
ATOM 874 C CA . GLU A 1 109 ? 29.043 4.901 3.403 1.00 58.84 109 GLU A CA 1
ATOM 875 C C . GLU A 1 109 ? 28.345 4.427 4.689 1.00 58.84 109 GLU A C 1
ATOM 877 O O . GLU A 1 109 ? 27.127 4.281 4.754 1.00 58.84 109 GLU A O 1
ATOM 882 N N . ASP A 1 110 ? 29.165 4.141 5.710 1.00 58.28 110 ASP A N 1
ATOM 883 C CA . ASP A 1 110 ? 29.163 4.656 7.100 1.00 58.28 110 ASP A CA 1
ATOM 884 C C . ASP A 1 110 ? 27.853 4.908 7.892 1.00 58.28 110 ASP A C 1
ATOM 886 O O . ASP A 1 110 ? 27.902 5.403 9.022 1.00 58.28 110 ASP A O 1
ATOM 890 N N . TYR A 1 111 ? 26.674 4.520 7.407 1.00 60.50 111 TYR A N 1
ATOM 891 C CA . TYR A 1 111 ? 25.413 4.764 8.114 1.00 60.50 111 TYR A CA 1
ATOM 892 C C . TYR A 1 111 ? 25.091 3.684 9.159 1.00 60.50 111 TYR A C 1
ATOM 894 O O . TYR A 1 111 ? 24.735 3.994 10.294 1.00 60.50 111 TYR A O 1
ATOM 902 N N . TRP A 1 112 ? 25.276 2.402 8.829 1.00 61.59 112 TRP A N 1
ATOM 903 C CA . TRP A 1 112 ? 25.001 1.305 9.773 1.00 61.59 112 TRP A CA 1
ATOM 904 C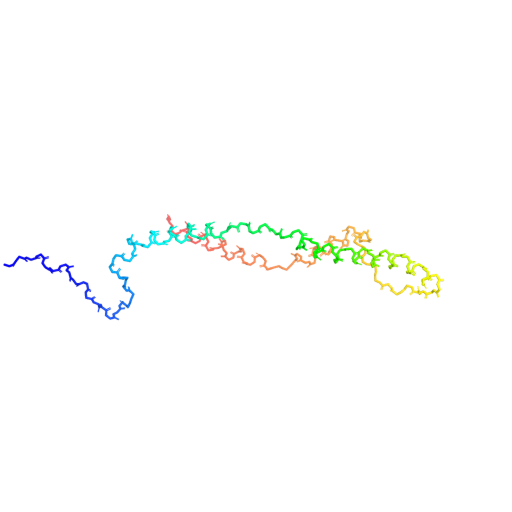 C . TRP A 1 112 ? 26.104 1.105 10.822 1.00 61.59 112 TRP A C 1
ATOM 906 O O . TRP A 1 112 ? 25.854 0.511 11.870 1.00 61.59 112 TRP A O 1
ATOM 916 N N . GLY A 1 113 ? 27.315 1.610 10.569 1.00 63.50 113 GLY A N 1
ATOM 917 C CA . GLY A 1 113 ? 28.464 1.429 11.460 1.00 63.50 113 GLY A CA 1
ATOM 918 C C . GLY A 1 113 ? 28.389 2.262 12.741 1.00 63.50 113 GLY A C 1
ATOM 919 O O . GLY A 1 113 ? 28.754 1.779 13.806 1.00 63.50 113 GLY A O 1
ATOM 920 N N . THR A 1 114 ? 27.880 3.491 12.668 1.00 61.09 114 THR A N 1
ATOM 921 C CA . THR A 1 114 ? 27.804 4.399 13.829 1.00 61.09 114 THR A CA 1
ATOM 922 C C . THR A 1 114 ? 26.668 4.027 14.778 1.00 61.09 114 THR A C 1
ATOM 924 O O . THR A 1 114 ? 26.878 3.966 15.987 1.00 61.09 114 THR A O 1
ATOM 927 N N . VAL A 1 115 ? 25.507 3.665 14.225 1.00 68.12 115 VAL A N 1
ATOM 928 C CA . VAL A 1 115 ? 24.327 3.230 14.988 1.00 68.12 115 VAL A CA 1
ATOM 929 C C . VAL A 1 115 ? 24.600 1.936 15.763 1.00 68.12 115 VAL A C 1
ATOM 931 O O . VAL A 1 115 ? 24.210 1.815 16.918 1.00 68.12 115 VAL A O 1
ATOM 934 N N . LEU A 1 116 ? 25.322 0.979 15.171 1.00 65.94 116 LEU A N 1
ATOM 935 C CA . LEU A 1 116 ? 25.656 -0.272 15.862 1.00 65.94 116 LEU A CA 1
ATOM 936 C C . LEU A 1 116 ? 26.765 -0.101 16.911 1.00 65.94 116 LEU A C 1
ATOM 938 O O . LEU A 1 116 ? 26.774 -0.825 17.905 1.00 65.94 116 LEU A O 1
ATOM 942 N N . LEU A 1 117 ? 27.694 0.842 16.724 1.00 64.12 117 LEU A N 1
ATOM 943 C CA . LEU A 1 117 ? 28.758 1.092 17.702 1.00 64.12 117 LEU A CA 1
ATOM 944 C C . LEU A 1 117 ? 28.261 1.861 18.937 1.00 64.12 117 LEU A C 1
ATOM 946 O O . LEU A 1 117 ? 28.726 1.563 20.038 1.00 64.12 117 LEU A O 1
ATOM 950 N N . GLU A 1 118 ? 27.282 2.765 18.795 1.00 64.69 118 GLU A N 1
ATOM 951 C CA . GLU A 1 118 ? 26.641 3.434 19.944 1.00 64.69 118 GLU A CA 1
ATOM 952 C C . GLU A 1 118 ? 25.968 2.432 20.898 1.00 64.69 118 GLU A C 1
ATOM 954 O O . GLU A 1 118 ? 26.083 2.560 22.122 1.00 64.69 118 GLU A O 1
ATOM 959 N N . ASP A 1 119 ? 25.341 1.388 20.353 1.00 61.12 119 ASP A N 1
ATOM 960 C CA . ASP A 1 119 ? 24.684 0.352 21.155 1.00 61.12 119 ASP A CA 1
ATOM 961 C C . ASP A 1 119 ? 25.691 -0.602 21.828 1.00 61.12 119 ASP A C 1
ATOM 963 O O . ASP A 1 119 ? 25.486 -1.024 22.972 1.00 61.12 119 ASP A O 1
ATOM 967 N N . MET A 1 120 ? 26.819 -0.906 21.172 1.00 61.50 120 MET A N 1
ATOM 968 C CA . MET A 1 120 ? 27.839 -1.811 21.725 1.00 61.50 120 MET A CA 1
ATOM 969 C C . MET A 1 120 ? 28.670 -1.193 22.859 1.00 61.50 120 MET A C 1
ATOM 971 O O . MET A 1 120 ? 29.146 -1.928 23.734 1.00 61.50 120 MET A O 1
ATOM 975 N N . ASP A 1 121 ? 28.848 0.129 22.878 1.00 60.97 121 ASP A N 1
ATOM 976 C CA . ASP A 1 121 ? 29.539 0.816 23.977 1.00 60.97 121 ASP A CA 1
ATOM 977 C C . ASP A 1 121 ? 28.626 1.016 25.200 1.00 60.97 121 ASP A C 1
ATOM 979 O O . ASP A 1 121 ? 29.090 0.949 26.346 1.00 60.97 121 ASP A O 1
ATOM 983 N N . ASN A 1 122 ? 27.313 1.155 24.989 1.00 59.88 122 ASN A N 1
ATOM 984 C CA . ASN A 1 122 ? 26.329 1.267 26.068 1.00 59.88 122 ASN A CA 1
ATOM 985 C C . ASN A 1 122 ? 26.176 -0.048 26.861 1.00 59.88 122 ASN A C 1
ATOM 987 O O . ASN A 1 122 ? 26.101 -0.034 28.091 1.00 59.88 122 ASN A O 1
ATOM 991 N N . GLU A 1 123 ? 26.221 -1.206 26.195 1.00 57.72 123 GLU A N 1
ATOM 992 C CA . GLU A 1 123 ? 26.062 -2.506 26.866 1.00 57.72 123 GLU A CA 1
ATOM 993 C C . GLU A 1 123 ? 27.285 -2.901 27.723 1.00 57.72 123 GLU A C 1
ATOM 995 O O . GLU A 1 123 ? 27.153 -3.549 28.768 1.00 57.72 123 GLU A O 1
ATOM 1000 N N . LYS A 1 124 ? 28.492 -2.447 27.354 1.00 54.66 124 LYS A N 1
ATOM 1001 C CA . LYS A 1 124 ? 29.718 -2.708 28.134 1.00 54.66 124 LYS A CA 1
ATOM 1002 C C . LYS A 1 124 ? 29.793 -1.898 29.432 1.00 54.66 124 LYS A C 1
ATOM 1004 O O . LYS A 1 124 ? 30.395 -2.369 30.401 1.00 54.66 124 LYS A O 1
ATOM 1009 N N . ASN A 1 125 ? 29.147 -0.731 29.495 1.00 51.59 125 ASN A N 1
ATOM 1010 C CA . ASN A 1 125 ? 29.068 0.076 30.717 1.00 51.59 125 ASN A CA 1
ATOM 1011 C C . ASN A 1 125 ? 28.172 -0.583 31.788 1.00 51.59 125 ASN A C 1
ATOM 1013 O O . ASN A 1 125 ? 28.433 -0.485 32.987 1.00 51.59 125 ASN A O 1
ATOM 1017 N N . ILE A 1 126 ? 27.159 -1.345 31.365 1.00 53.44 126 ILE A N 1
ATOM 1018 C CA . ILE A 1 126 ? 26.231 -2.031 32.277 1.00 53.44 126 ILE A CA 1
ATOM 1019 C C . ILE A 1 126 ? 26.887 -3.274 32.907 1.00 53.44 126 ILE A C 1
ATOM 1021 O O . ILE A 1 126 ? 26.647 -3.577 34.077 1.00 53.44 126 ILE A O 1
ATOM 1025 N N . ILE A 1 127 ? 27.774 -3.967 32.183 1.00 52.50 127 ILE A N 1
ATOM 1026 C CA . ILE A 1 127 ? 28.408 -5.209 32.664 1.00 52.50 127 ILE A CA 1
ATOM 1027 C C . ILE A 1 127 ? 29.640 -4.931 33.552 1.00 52.50 127 ILE A C 1
ATOM 1029 O O . ILE A 1 127 ? 29.932 -5.713 34.458 1.00 52.50 127 ILE A O 1
ATOM 1033 N N . SER A 1 128 ? 30.335 -3.799 33.376 1.00 53.09 128 SER A N 1
ATOM 1034 C CA . SER A 1 128 ? 31.508 -3.445 34.200 1.00 53.09 128 SER A CA 1
ATOM 1035 C C . SER A 1 128 ? 31.166 -2.860 35.581 1.00 53.09 128 SER A C 1
ATOM 1037 O O . SER A 1 128 ? 32.043 -2.815 36.440 1.00 53.09 128 SER A O 1
ATOM 1039 N N . SER A 1 129 ? 29.927 -2.419 35.827 1.00 50.94 129 SER A N 1
ATOM 1040 C CA . SER A 1 129 ? 29.509 -1.825 37.114 1.00 50.94 129 SER A CA 1
ATOM 1041 C C . SER A 1 129 ? 29.057 -2.856 38.169 1.00 50.94 129 SER A C 1
ATOM 1043 O O . SER A 1 129 ? 28.593 -2.466 39.242 1.00 50.94 129 SER A O 1
ATOM 1045 N N . SER A 1 130 ? 29.148 -4.163 37.891 1.00 50.59 130 SER A N 1
ATOM 1046 C CA . SER A 1 130 ? 28.687 -5.230 38.803 1.00 50.59 130 SER A CA 1
ATOM 1047 C C . SER A 1 130 ? 29.784 -6.194 39.282 1.00 50.59 130 SER A C 1
ATOM 1049 O O . SER A 1 130 ? 29.491 -7.323 39.681 1.00 50.59 130 SER A O 1
ATOM 1051 N N . ARG A 1 131 ? 31.048 -5.755 39.309 1.00 42.19 131 ARG A N 1
ATOM 1052 C CA . ARG A 1 131 ? 32.107 -6.425 40.077 1.00 42.19 131 ARG A CA 1
ATOM 1053 C C . ARG A 1 131 ? 33.018 -5.446 40.791 1.00 42.19 131 ARG A C 1
ATOM 1055 O O . ARG A 1 131 ? 33.388 -4.437 40.160 1.00 42.19 131 ARG A O 1
#

Secondary structure (DSSP, 8-state):
--TTGGGS-----TT----PPTTTTTTHHHHHHHHHHHHHHH-------TTTTHHHHHHHHHHHHHHHHHHHHHHHHHTT----------TTSS-HHHHHHHHHHHH-S-HHHHHHHHHHHHHHHHHHTT-